Protein AF-A0A0B6YZH1-F1 (afdb_monomer)

Sequence (115 aa):
VIWCATLEIRVGRSDWPQTMEFKPLLPTVMVMSPLECRLDRSVRTTKMFSTKDFSQEVACKLWDRLHIICRQPYRKDVQFGISFIKIRNMNPTSLPELQTNANTDVIQPGKSALG

Secondary structure (DSSP, 8-state):
--B-SEEEEEEE-TTS-TTSPPEEEEEEEESS-HHHHHTT-STT------TTTS-HHHHTS--SEEEEEEE-SS-SSS-BS-S--------GGGS-----------PPP------

Radius of gyration: 25.58 Å; Cα contacts (8 Å, |Δi|>4): 138; chains: 1; bounding box: 38×25×99 Å

Structure (mmCIF, N/CA/C/O backbone):
data_AF-A0A0B6YZH1-F1
#
_entry.id   AF-A0A0B6YZH1-F1
#
loop_
_atom_site.group_PDB
_atom_site.id
_atom_site.type_symbol
_atom_site.label_atom_id
_atom_site.label_alt_id
_atom_site.label_comp_id
_atom_site.label_asym_id
_atom_site.label_entity_id
_atom_site.label_seq_id
_atom_site.pdbx_PDB_ins_code
_atom_site.Cartn_x
_atom_site.Cartn_y
_atom_site.Cartn_z
_atom_site.occupancy
_atom_site.B_iso_or_equiv
_atom_site.auth_seq_id
_atom_site.auth_comp_id
_atom_site.auth_asym_id
_atom_site.auth_atom_id
_atom_site.pdbx_PDB_model_num
ATOM 1 N N . VAL A 1 1 ? 12.872 -9.171 -10.132 1.00 78.88 1 VAL A N 1
ATOM 2 C CA . VAL A 1 1 ? 12.751 -7.873 -9.416 1.00 78.88 1 VAL A CA 1
ATOM 3 C C . VAL A 1 1 ? 11.316 -7.405 -9.577 1.00 78.88 1 VAL A C 1
ATOM 5 O O . VAL A 1 1 ? 10.789 -7.586 -10.665 1.00 78.88 1 VAL A O 1
ATOM 8 N N . ILE A 1 2 ? 10.684 -6.889 -8.521 1.00 88.81 2 ILE A N 1
ATOM 9 C CA . ILE A 1 2 ? 9.261 -6.519 -8.524 1.00 88.81 2 ILE A CA 1
ATOM 10 C C . ILE A 1 2 ? 9.140 -4.994 -8.633 1.00 88.81 2 ILE A C 1
ATOM 12 O O . ILE A 1 2 ? 9.765 -4.275 -7.858 1.00 88.81 2 ILE A O 1
ATOM 16 N N . TRP A 1 3 ? 8.352 -4.509 -9.593 1.00 92.88 3 TRP A N 1
ATOM 17 C CA . TRP A 1 3 ? 8.249 -3.089 -9.932 1.00 92.88 3 TRP A CA 1
ATOM 18 C C . TRP A 1 3 ? 6.945 -2.453 -9.450 1.00 92.88 3 TRP A C 1
ATOM 20 O O . TRP A 1 3 ? 5.873 -3.037 -9.557 1.00 92.88 3 TRP A O 1
ATOM 30 N N . CYS A 1 4 ? 7.008 -1.198 -9.013 1.00 94.44 4 CYS A N 1
ATOM 31 C CA . CYS A 1 4 ? 5.829 -0.409 -8.668 1.00 94.44 4 CYS A CA 1
ATOM 32 C C . CYS A 1 4 ? 6.096 1.055 -9.000 1.00 94.44 4 CYS A C 1
ATOM 34 O O . CYS A 1 4 ? 7.016 1.646 -8.443 1.00 94.44 4 CYS A O 1
ATOM 36 N N . ALA A 1 5 ? 5.315 1.634 -9.910 1.00 95.50 5 ALA A N 1
ATOM 37 C CA . ALA A 1 5 ? 5.448 3.042 -10.263 1.00 95.50 5 ALA A CA 1
ATOM 38 C C . ALA A 1 5 ? 4.668 3.937 -9.306 1.00 95.50 5 ALA A C 1
ATOM 40 O O . ALA A 1 5 ? 5.180 4.963 -8.863 1.00 95.50 5 ALA A O 1
ATOM 41 N N . THR A 1 6 ? 3.439 3.544 -8.972 1.00 95.81 6 THR A N 1
ATOM 42 C CA . THR A 1 6 ? 2.590 4.285 -8.038 1.00 95.81 6 THR A CA 1
ATOM 43 C C . THR A 1 6 ? 1.970 3.357 -7.013 1.00 95.81 6 THR A C 1
ATOM 45 O O . THR A 1 6 ? 1.532 2.257 -7.362 1.00 95.81 6 THR A O 1
ATOM 48 N N . LEU A 1 7 ? 1.865 3.844 -5.782 1.00 96.38 7 LEU A N 1
ATOM 49 C CA . LEU A 1 7 ? 1.284 3.137 -4.652 1.00 96.38 7 LEU A CA 1
ATOM 50 C C . LEU A 1 7 ? 0.133 3.954 -4.070 1.00 96.38 7 LEU A C 1
ATOM 52 O O . LEU A 1 7 ? 0.240 5.164 -3.928 1.00 96.38 7 LEU A O 1
ATOM 56 N N . GLU A 1 8 ? -0.947 3.288 -3.704 1.00 97.31 8 GLU A N 1
ATOM 57 C CA . GLU A 1 8 ? -2.079 3.859 -2.982 1.00 97.31 8 GLU A CA 1
ATOM 58 C C . GLU A 1 8 ? -2.483 2.874 -1.883 1.00 97.31 8 GLU A C 1
ATOM 60 O O . GLU A 1 8 ? -2.431 1.656 -2.084 1.00 97.31 8 GLU A O 1
ATOM 65 N N . ILE A 1 9 ? -2.854 3.388 -0.709 1.00 97.81 9 ILE A N 1
ATOM 66 C CA . ILE A 1 9 ? -3.258 2.555 0.428 1.00 97.81 9 ILE A CA 1
ATOM 67 C C . ILE A 1 9 ? -4.616 3.027 0.920 1.00 97.81 9 ILE A C 1
ATOM 69 O O . ILE A 1 9 ? -4.798 4.191 1.281 1.00 97.81 9 ILE A O 1
ATOM 73 N N . ARG A 1 10 ? -5.562 2.097 0.983 1.00 98.19 10 ARG A N 1
ATOM 74 C CA . ARG A 1 10 ? -6.889 2.316 1.548 1.00 98.19 10 ARG A CA 1
ATOM 75 C C . ARG A 1 10 ? -7.133 1.384 2.729 1.00 98.19 10 ARG A C 1
ATOM 77 O O . ARG A 1 10 ? -6.507 0.332 2.843 1.00 98.19 10 ARG A O 1
ATOM 84 N N . VAL A 1 11 ? -8.058 1.768 3.594 1.00 97.94 11 VAL A N 1
ATOM 85 C CA . VAL A 1 11 ? -8.431 1.031 4.804 1.00 97.94 11 VAL A CA 1
ATOM 86 C C . VAL A 1 11 ? -9.933 0.818 4.877 1.00 97.94 11 VAL A C 1
ATOM 88 O O . VAL A 1 11 ? -10.717 1.603 4.346 1.00 97.94 11 VAL A O 1
ATOM 91 N N . GLY A 1 12 ? -10.332 -0.265 5.523 1.00 97.62 12 GLY A N 1
ATOM 92 C CA . GLY A 1 12 ? -11.730 -0.598 5.739 1.00 97.62 12 GLY A CA 1
ATOM 93 C C . GLY A 1 12 ? -11.911 -1.335 7.051 1.00 97.62 12 GLY A C 1
ATOM 94 O O . GLY A 1 12 ? -10.938 -1.595 7.770 1.00 97.62 12 GLY A O 1
ATOM 95 N N . ARG A 1 13 ? -13.165 -1.669 7.345 1.00 97.25 13 ARG A N 1
ATOM 96 C CA . ARG A 1 13 ? -13.494 -2.551 8.457 1.00 97.25 13 ARG A CA 1
ATOM 97 C C . ARG A 1 13 ? -14.121 -3.851 7.980 1.00 97.25 13 ARG A C 1
ATOM 99 O O . ARG A 1 13 ? -14.801 -3.877 6.956 1.00 97.25 13 ARG A O 1
ATOM 106 N N . SER A 1 14 ? -13.884 -4.934 8.708 1.00 96.75 14 SER A N 1
ATOM 107 C CA . SER A 1 14 ? -14.418 -6.252 8.376 1.00 96.75 14 SER A CA 1
ATOM 108 C C . SER A 1 14 ? -15.909 -6.417 8.626 1.00 96.75 14 SER A C 1
ATOM 110 O O . SER A 1 14 ? -16.516 -7.278 7.992 1.00 96.75 14 SER A O 1
ATOM 112 N N . ASP A 1 15 ? -16.484 -5.566 9.471 1.00 96.88 15 ASP A N 1
ATOM 113 C CA . ASP A 1 15 ? -17.910 -5.493 9.781 1.00 96.88 15 ASP A CA 1
ATOM 114 C C . ASP A 1 15 ? -18.691 -4.553 8.847 1.00 96.88 15 ASP A C 1
ATOM 116 O O . ASP A 1 15 ? -19.896 -4.374 9.014 1.00 96.88 15 ASP A O 1
ATOM 120 N N . TRP A 1 16 ? -18.031 -3.943 7.858 1.00 96.56 16 TRP A N 1
ATOM 121 C CA . TRP A 1 16 ? -18.712 -3.110 6.872 1.00 96.56 16 TRP A CA 1
ATOM 122 C C . TRP A 1 16 ? -19.496 -3.937 5.847 1.00 96.56 16 TRP A C 1
ATOM 124 O O . TRP A 1 16 ? -19.054 -5.022 5.455 1.00 96.56 16 TRP A O 1
ATOM 134 N N . PRO A 1 17 ? -20.626 -3.404 5.339 1.00 96.88 17 PRO A N 1
ATOM 135 C CA . PRO A 1 17 ? -21.293 -3.971 4.175 1.00 96.88 17 PRO A CA 1
ATOM 136 C C . PRO A 1 17 ? -20.330 -4.086 2.989 1.00 96.88 17 PRO A C 1
ATOM 138 O O . PRO A 1 17 ? -19.498 -3.206 2.775 1.00 96.88 17 PRO A O 1
ATOM 141 N N . GLN A 1 18 ? -20.487 -5.122 2.161 1.00 91.38 18 GLN A N 1
ATOM 142 C CA . GLN A 1 18 ? -19.643 -5.318 0.971 1.00 91.38 18 GLN A CA 1
ATOM 143 C C . GLN A 1 18 ? -19.732 -4.165 -0.042 1.00 91.38 18 GLN A C 1
ATOM 145 O O . GLN A 1 18 ? -18.816 -3.973 -0.834 1.00 91.38 18 GLN A O 1
ATOM 150 N N . THR A 1 19 ? -20.822 -3.397 -0.018 1.00 95.38 19 THR A N 1
ATOM 151 C CA . THR A 1 19 ? -21.025 -2.213 -0.864 1.00 95.38 19 THR A CA 1
ATOM 152 C C . THR A 1 19 ? -20.240 -0.993 -0.391 1.00 95.38 19 THR A C 1
ATOM 154 O O . THR A 1 19 ? -20.147 -0.009 -1.122 1.00 95.38 19 THR A O 1
ATOM 157 N N . MET A 1 20 ? -19.700 -1.019 0.829 1.00 96.50 20 MET A N 1
ATOM 158 C CA . MET A 1 20 ? -18.977 0.111 1.386 1.00 96.50 20 MET A CA 1
ATOM 159 C C . MET A 1 20 ? -17.545 0.150 0.857 1.00 96.50 20 MET A C 1
ATOM 161 O O . MET A 1 20 ? -16.778 -0.803 0.995 1.00 96.50 20 MET A O 1
ATOM 165 N N . GLU A 1 21 ? -17.165 1.285 0.278 1.00 96.06 21 GLU A N 1
ATOM 166 C CA . GLU A 1 21 ? -15.820 1.465 -0.251 1.00 96.06 21 GLU A CA 1
ATOM 167 C C . GLU A 1 21 ? -14.768 1.641 0.852 1.00 96.06 21 GLU A C 1
ATOM 169 O O . GLU A 1 21 ? -15.003 2.244 1.904 1.00 96.06 21 GLU A O 1
ATOM 174 N N . PHE A 1 22 ? -13.554 1.159 0.571 1.00 97.81 22 PHE A N 1
ATOM 175 C CA . PHE A 1 22 ? -12.387 1.431 1.404 1.00 97.81 22 PHE A CA 1
ATOM 176 C C . PHE A 1 22 ? -12.048 2.924 1.381 1.00 97.81 22 PHE A C 1
ATOM 178 O O . PHE A 1 22 ? -12.003 3.550 0.321 1.00 97.81 22 PHE A O 1
ATOM 185 N N . LYS A 1 23 ? -11.708 3.475 2.545 1.00 97.44 23 LYS A N 1
ATOM 186 C CA . LYS A 1 23 ? -11.331 4.880 2.702 1.00 97.44 23 LYS A CA 1
ATOM 187 C C . LYS A 1 23 ? -9.852 5.104 2.378 1.00 97.44 23 LYS A C 1
ATOM 189 O O . LYS A 1 23 ? -9.020 4.297 2.795 1.00 97.44 23 LYS A O 1
ATOM 194 N N . PRO A 1 24 ? -9.486 6.186 1.671 1.00 97.44 24 PRO A N 1
ATOM 195 C CA . PRO A 1 24 ? -8.096 6.464 1.321 1.00 97.44 24 PRO A CA 1
ATOM 196 C C . PRO A 1 24 ? -7.284 6.870 2.561 1.00 97.44 24 PRO A C 1
ATOM 198 O O . PRO A 1 24 ? -7.526 7.923 3.148 1.00 97.44 24 PRO A O 1
ATOM 201 N N . LEU A 1 25 ? -6.311 6.040 2.954 1.00 97.50 25 LEU A N 1
ATOM 202 C CA . LEU A 1 25 ? -5.374 6.345 4.042 1.00 97.50 25 LEU A CA 1
ATOM 203 C C . LEU A 1 25 ? -4.150 7.091 3.506 1.00 97.50 25 LEU A C 1
ATOM 205 O O . LEU A 1 25 ? -3.801 8.146 4.025 1.00 97.50 25 LEU A O 1
ATOM 209 N N . LEU A 1 26 ? -3.521 6.543 2.465 1.00 97.44 26 LEU A N 1
ATOM 210 C CA . LEU A 1 26 ? -2.431 7.168 1.723 1.00 97.44 26 LEU A CA 1
ATOM 211 C C . LEU A 1 26 ? -2.942 7.451 0.303 1.00 97.44 26 LEU A C 1
ATOM 213 O O . LEU A 1 26 ? -3.311 6.492 -0.390 1.00 97.44 26 LEU A O 1
ATOM 217 N N . PRO A 1 27 ? -2.973 8.721 -0.148 1.00 93.75 27 PRO A N 1
ATOM 218 C CA . PRO A 1 27 ? -3.307 9.033 -1.534 1.00 93.75 27 PRO A CA 1
ATOM 219 C C . PRO A 1 27 ? -2.305 8.377 -2.495 1.00 93.75 27 PRO A C 1
ATOM 221 O O . PRO A 1 27 ? -1.285 7.828 -2.083 1.00 93.75 27 PRO A O 1
ATOM 224 N N . THR A 1 28 ? -2.580 8.426 -3.799 1.00 96.44 28 THR A N 1
ATOM 225 C CA . THR A 1 28 ? -1.636 7.875 -4.780 1.00 96.44 28 THR A CA 1
ATOM 226 C C . T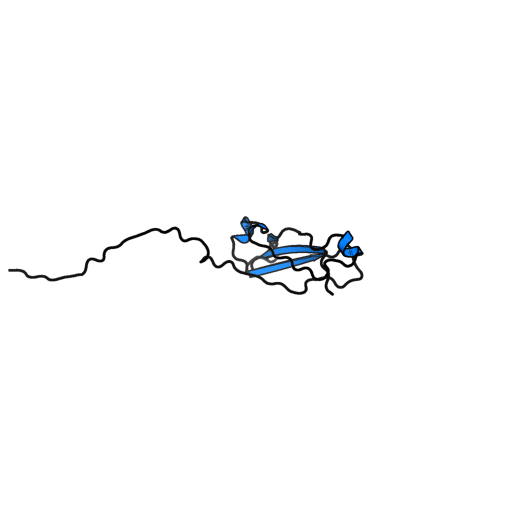HR A 1 28 ? -0.304 8.620 -4.705 1.00 96.44 28 THR A C 1
ATOM 228 O O . THR A 1 28 ? -0.241 9.823 -4.947 1.00 96.44 28 THR A O 1
ATOM 231 N N . VAL A 1 29 ? 0.769 7.890 -4.412 1.00 95.81 29 VAL A N 1
ATOM 232 C CA . VAL A 1 29 ? 2.138 8.402 -4.359 1.00 95.81 29 VAL A CA 1
ATOM 233 C C . VAL A 1 29 ? 2.992 7.776 -5.452 1.00 95.81 29 VAL A C 1
ATOM 235 O O . VAL A 1 29 ? 2.836 6.604 -5.806 1.00 95.81 29 VAL A O 1
ATOM 238 N N . MET A 1 30 ? 3.933 8.557 -5.978 1.00 94.81 30 MET A N 1
ATOM 239 C CA . MET A 1 30 ? 4.905 8.085 -6.959 1.00 94.81 30 MET A CA 1
ATOM 240 C C . MET A 1 30 ? 6.082 7.401 -6.255 1.00 94.81 30 MET A C 1
ATOM 242 O O . MET A 1 30 ? 6.748 7.976 -5.392 1.00 94.81 30 MET A O 1
ATOM 246 N N . VAL A 1 31 ? 6.339 6.156 -6.640 1.00 94.06 31 VAL A N 1
ATOM 247 C CA . VAL A 1 31 ? 7.479 5.350 -6.189 1.00 94.06 31 VAL A CA 1
ATOM 248 C C . VAL A 1 31 ? 8.593 5.380 -7.232 1.00 94.06 31 VAL A C 1
ATOM 250 O O . VAL A 1 31 ? 9.755 5.512 -6.855 1.00 94.06 31 VAL A O 1
ATOM 253 N N . MET A 1 32 ? 8.228 5.317 -8.518 1.00 94.19 32 MET A N 1
ATOM 254 C CA . MET A 1 32 ? 9.133 5.464 -9.658 1.00 94.19 32 MET A CA 1
ATOM 255 C C . MET A 1 32 ? 8.531 6.433 -10.676 1.00 94.19 32 MET A C 1
ATOM 257 O O . MET A 1 32 ? 7.367 6.307 -11.065 1.00 94.19 32 MET A O 1
ATOM 261 N N . SER A 1 33 ? 9.340 7.372 -11.148 1.00 94.00 33 SER A N 1
ATOM 262 C CA . SER A 1 33 ? 9.004 8.227 -12.284 1.00 94.00 33 SER A CA 1
ATOM 263 C C . SER A 1 33 ? 9.068 7.453 -13.611 1.00 94.00 33 SER A C 1
ATOM 265 O O . SER A 1 33 ? 9.746 6.423 -13.706 1.00 94.00 33 SER A O 1
ATOM 267 N N . PRO A 1 34 ? 8.430 7.952 -14.687 1.00 94.00 34 PRO A N 1
ATOM 268 C CA . PRO A 1 34 ? 8.564 7.351 -16.014 1.00 94.00 34 PRO A CA 1
ATOM 269 C C . PRO A 1 34 ? 10.021 7.255 -16.487 1.00 94.00 34 PRO A C 1
ATOM 271 O O . PRO A 1 34 ? 10.394 6.287 -17.145 1.00 94.00 34 PRO A O 1
ATOM 274 N N . LEU A 1 35 ? 10.853 8.253 -16.159 1.00 94.75 35 LEU A N 1
ATOM 275 C CA . LEU A 1 35 ? 12.271 8.258 -16.521 1.00 94.7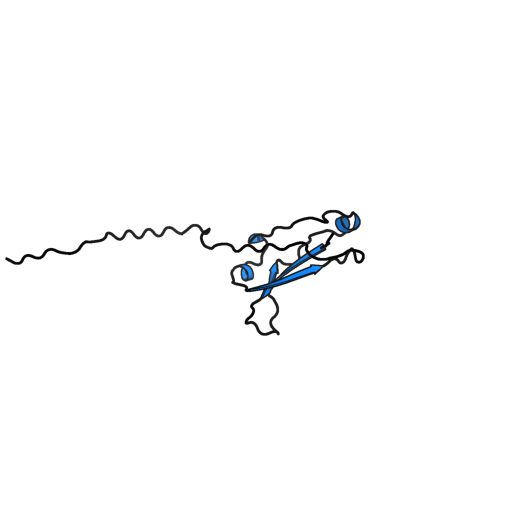5 35 LEU A CA 1
ATOM 276 C C . LEU A 1 35 ? 13.040 7.170 -15.771 1.00 94.75 35 LEU A C 1
ATOM 278 O O . LEU A 1 35 ? 13.777 6.415 -16.398 1.00 94.75 35 LEU A O 1
ATOM 282 N N . GLU A 1 36 ? 12.831 7.047 -14.459 1.00 94.06 36 GLU A N 1
ATOM 283 C CA . GLU A 1 36 ? 13.427 5.963 -13.672 1.00 94.06 36 GLU A CA 1
ATOM 284 C C . GLU A 1 36 ? 12.995 4.594 -14.195 1.00 94.06 36 GLU A C 1
ATOM 286 O O . GLU A 1 36 ? 13.825 3.692 -14.279 1.00 94.06 36 GLU A O 1
ATOM 291 N N . CYS A 1 37 ? 11.740 4.462 -14.640 1.00 92.88 37 CYS A N 1
ATOM 292 C CA . CYS A 1 37 ? 11.250 3.206 -15.191 1.00 92.88 37 CYS A CA 1
ATOM 293 C C . CYS A 1 37 ? 11.929 2.812 -16.515 1.00 92.88 37 CYS A C 1
ATOM 295 O O . CYS A 1 37 ? 12.148 1.628 -16.780 1.00 92.88 37 CYS A O 1
ATOM 297 N N . ARG A 1 38 ? 12.258 3.798 -17.362 1.00 91.81 38 ARG A N 1
ATOM 298 C CA . ARG A 1 38 ? 12.994 3.571 -18.618 1.00 91.81 38 ARG A CA 1
ATOM 299 C C . ARG A 1 38 ? 14.467 3.259 -18.378 1.00 91.81 38 ARG A C 1
ATOM 301 O O . ARG A 1 38 ? 15.041 2.474 -19.119 1.00 91.81 38 ARG A O 1
ATOM 308 N N . LEU A 1 39 ? 15.062 3.882 -17.363 1.00 93.44 39 LEU A N 1
ATOM 309 C CA . LEU A 1 39 ? 16.485 3.751 -17.039 1.00 93.44 39 LEU A CA 1
ATOM 310 C C . LEU A 1 39 ? 16.794 2.616 -16.052 1.00 93.44 39 LEU A C 1
ATOM 312 O O . LEU A 1 39 ? 17.936 2.514 -15.611 1.00 93.44 39 LEU A O 1
ATOM 316 N N . ASP A 1 40 ? 15.796 1.811 -15.681 1.00 89.62 40 ASP A N 1
ATOM 317 C CA . ASP A 1 40 ? 15.927 0.711 -14.717 1.00 89.62 40 ASP A CA 1
ATOM 318 C C . ASP A 1 40 ? 16.517 1.157 -13.363 1.00 89.62 40 ASP A C 1
ATOM 320 O O . ASP A 1 40 ? 17.410 0.545 -12.776 1.00 89.62 40 ASP A O 1
ATOM 324 N N . ARG A 1 41 ? 16.030 2.302 -12.871 1.00 88.06 41 ARG A N 1
ATOM 325 C CA . ARG A 1 41 ? 16.439 2.899 -11.593 1.00 88.06 41 ARG A CA 1
ATOM 326 C C . ARG A 1 41 ? 15.354 2.732 -10.540 1.00 88.06 41 ARG A C 1
ATOM 328 O O . ARG A 1 41 ? 14.185 2.524 -10.849 1.00 88.06 41 ARG A O 1
ATOM 335 N N . SER A 1 42 ? 15.748 2.842 -9.271 1.00 82.25 42 SER A N 1
ATOM 336 C CA . SER A 1 42 ? 14.828 2.814 -8.121 1.00 82.25 42 SER A CA 1
ATOM 337 C C . SER A 1 42 ? 14.034 1.505 -7.959 1.00 82.25 42 SER A C 1
ATOM 339 O O . SER A 1 42 ? 13.092 1.433 -7.175 1.00 82.25 42 SER A O 1
ATOM 341 N N . VAL A 1 43 ? 14.469 0.428 -8.620 1.00 81.56 43 VAL A N 1
ATOM 342 C CA . VAL A 1 43 ? 13.793 -0.882 -8.688 1.00 81.56 43 VAL A CA 1
ATOM 343 C C . VAL A 1 43 ? 13.707 -1.634 -7.353 1.00 81.56 43 VAL A C 1
ATOM 345 O O . VAL A 1 43 ? 12.971 -2.610 -7.230 1.00 81.56 43 VAL A O 1
ATOM 348 N N . ARG A 1 44 ? 14.481 -1.211 -6.347 1.00 86.31 44 ARG A N 1
ATOM 349 C CA . ARG A 1 44 ? 14.512 -1.794 -4.991 1.00 86.31 44 ARG A CA 1
ATOM 350 C C . ARG A 1 44 ? 14.265 -0.750 -3.898 1.00 86.31 44 ARG A C 1
ATOM 352 O O . ARG A 1 44 ? 14.638 -0.955 -2.745 1.00 86.31 44 ARG A O 1
ATOM 359 N N . THR A 1 45 ? 13.678 0.388 -4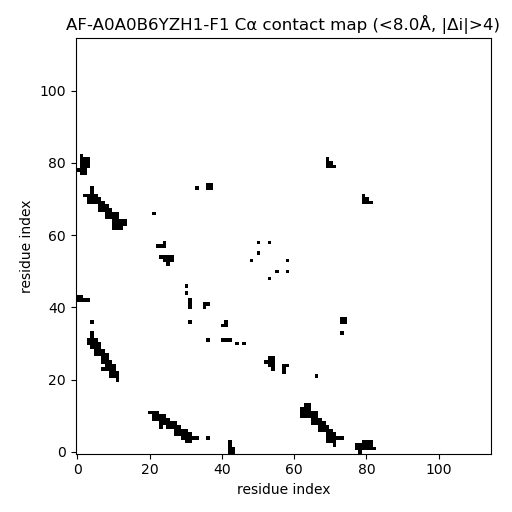.255 1.00 87.75 45 THR A N 1
ATOM 360 C CA . THR A 1 45 ? 13.457 1.481 -3.307 1.00 87.75 45 THR A CA 1
ATOM 361 C C . THR A 1 45 ? 12.397 1.102 -2.277 1.00 87.75 45 THR A C 1
ATOM 363 O O . THR A 1 45 ? 11.318 0.622 -2.614 1.00 87.75 45 THR A O 1
ATOM 366 N N . THR A 1 46 ? 12.696 1.370 -1.006 1.00 91.31 46 THR A N 1
ATOM 367 C CA . THR A 1 46 ? 11.724 1.296 0.089 1.00 91.31 46 THR A CA 1
ATOM 368 C C . THR A 1 46 ? 11.178 2.694 0.365 1.00 91.31 46 THR A C 1
ATOM 370 O O . THR A 1 46 ? 11.947 3.647 0.487 1.00 91.31 46 THR A O 1
ATOM 373 N N . LYS A 1 47 ? 9.853 2.826 0.474 1.00 92.38 47 LYS A N 1
ATOM 374 C CA . LYS A 1 47 ? 9.190 4.061 0.912 1.00 92.38 47 LYS A CA 1
ATOM 375 C C . LYS A 1 47 ? 8.655 3.867 2.326 1.00 92.38 47 LYS A C 1
ATOM 377 O O . LYS A 1 47 ? 8.026 2.852 2.618 1.00 92.38 47 LYS A O 1
ATOM 382 N N . MET A 1 48 ? 8.922 4.837 3.193 1.00 94.69 48 MET A N 1
ATOM 383 C CA . MET A 1 48 ? 8.359 4.904 4.538 1.00 94.69 48 MET A CA 1
ATOM 384 C C . MET A 1 48 ? 7.409 6.090 4.601 1.00 94.69 48 MET A C 1
ATOM 386 O O . MET A 1 48 ? 7.760 7.174 4.141 1.00 94.69 48 MET A O 1
ATOM 390 N N . PHE A 1 49 ? 6.237 5.863 5.179 1.00 94.88 49 PHE A N 1
ATOM 391 C CA . PHE A 1 49 ? 5.217 6.881 5.392 1.00 94.88 49 PHE A CA 1
ATOM 392 C C . PHE A 1 49 ? 4.998 7.038 6.893 1.00 94.88 49 PHE A C 1
ATOM 394 O O . PHE A 1 49 ? 5.014 6.044 7.628 1.00 94.88 49 PHE A O 1
ATOM 401 N N . SER A 1 50 ? 4.827 8.272 7.349 1.00 92.06 50 SER A N 1
ATOM 402 C CA . SER A 1 50 ? 4.457 8.590 8.725 1.00 92.06 50 SER A CA 1
ATOM 403 C C . SER A 1 50 ? 3.084 9.256 8.779 1.00 92.06 50 SER A C 1
ATOM 405 O O . SER A 1 50 ? 2.430 9.466 7.761 1.00 92.06 50 SER A O 1
ATOM 407 N N . THR A 1 51 ? 2.628 9.592 9.984 1.00 89.88 51 THR A N 1
ATOM 408 C CA . THR A 1 51 ? 1.316 10.213 10.221 1.00 89.88 51 THR A CA 1
ATOM 409 C C . THR A 1 51 ? 1.075 11.472 9.387 1.00 89.88 51 THR A C 1
ATOM 411 O O . THR A 1 51 ? -0.068 11.757 9.052 1.00 89.88 51 THR A O 1
ATOM 414 N N . LYS A 1 52 ? 2.131 12.199 9.003 1.00 92.31 52 LYS A N 1
ATOM 415 C CA . LYS A 1 52 ? 2.038 13.393 8.148 1.00 92.31 52 LYS A CA 1
ATOM 416 C C . LYS A 1 52 ? 1.661 13.088 6.692 1.00 92.31 52 LYS A C 1
ATOM 418 O O . LYS A 1 52 ? 1.156 13.967 6.008 1.00 92.31 52 LYS A O 1
ATOM 423 N N . ASP A 1 53 ? 1.938 11.872 6.224 1.00 94.88 53 ASP A N 1
ATOM 424 C CA . ASP A 1 53 ? 1.676 11.448 4.846 1.00 94.88 53 ASP A CA 1
ATOM 425 C C . ASP A 1 53 ? 0.258 10.867 4.699 1.00 94.88 53 ASP A C 1
ATOM 427 O O . ASP A 1 53 ? -0.238 10.692 3.586 1.00 94.88 53 ASP A O 1
ATOM 431 N N . PHE A 1 54 ? -0.395 10.549 5.821 1.00 95.50 54 PHE A N 1
ATOM 432 C CA . 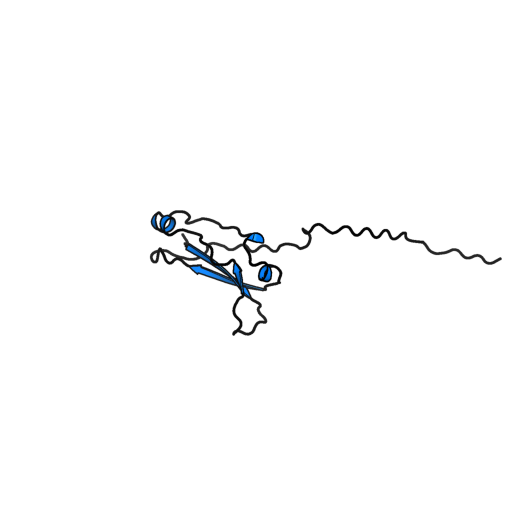PHE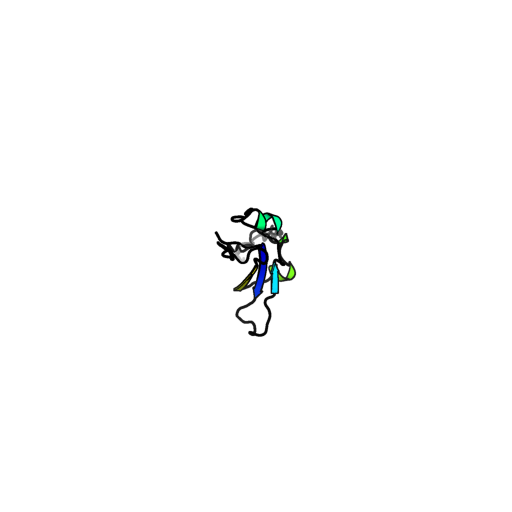 A 1 54 ? -1.720 9.942 5.852 1.00 95.50 54 PHE A CA 1
ATOM 433 C C . PHE A 1 54 ? -2.837 10.975 5.997 1.00 95.50 54 PHE A C 1
ATOM 435 O O . PHE A 1 54 ? -2.671 12.037 6.599 1.00 95.50 54 PHE A O 1
ATOM 442 N N . SER A 1 55 ? -4.021 10.616 5.500 1.00 95.44 55 SER A N 1
ATOM 443 C CA . SER A 1 55 ? -5.252 11.354 5.778 1.00 95.44 55 SER A CA 1
ATOM 444 C C . SER A 1 55 ? -5.537 11.344 7.281 1.00 95.44 55 SER A C 1
ATOM 446 O O . SER A 1 55 ? -5.826 10.290 7.846 1.00 95.44 55 SER A O 1
ATOM 448 N N . GLN A 1 56 ? -5.473 12.511 7.929 1.00 92.38 56 GLN A N 1
ATOM 449 C CA . GLN A 1 56 ? -5.645 12.650 9.383 1.00 92.38 56 GLN A CA 1
ATOM 450 C C . GLN A 1 56 ? -7.004 12.125 9.869 1.00 92.38 56 GLN A C 1
ATOM 452 O O . GLN A 1 56 ? -7.074 11.425 10.875 1.00 92.38 56 GLN A O 1
ATOM 457 N N . GLU A 1 57 ? -8.074 12.392 9.114 1.00 93.31 57 GLU A N 1
ATOM 458 C CA . GLU A 1 57 ? -9.439 11.945 9.435 1.00 93.31 57 GLU A CA 1
ATOM 459 C C . GLU A 1 57 ? -9.592 10.412 9.405 1.00 93.31 57 GLU A C 1
ATOM 461 O O . GLU A 1 57 ? -10.464 9.830 10.061 1.00 93.31 57 GLU A O 1
ATOM 466 N N . VAL A 1 58 ? -8.754 9.747 8.609 1.00 95.19 58 VAL A N 1
ATOM 467 C CA . VAL A 1 58 ? -8.752 8.293 8.453 1.00 95.19 58 VAL A CA 1
ATOM 468 C C . VAL A 1 58 ? -7.767 7.667 9.439 1.00 95.19 58 VAL A C 1
ATOM 470 O O . VAL A 1 58 ? -8.108 6.700 10.111 1.00 95.19 58 VAL A O 1
ATOM 473 N N . ALA A 1 59 ? -6.571 8.236 9.586 1.00 92.50 59 ALA A N 1
ATOM 474 C CA . ALA A 1 59 ? -5.502 7.714 10.433 1.00 92.50 59 ALA A CA 1
ATOM 475 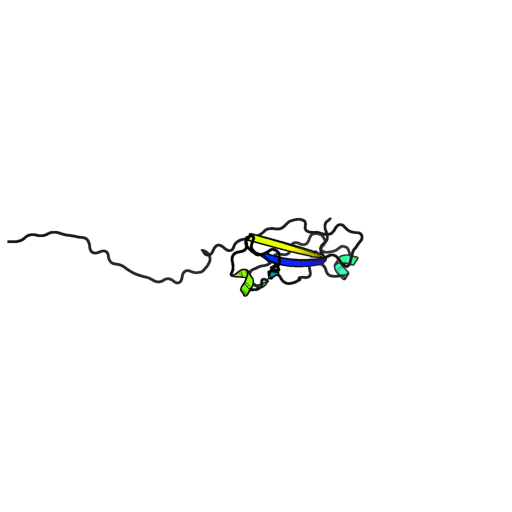C C . ALA A 1 59 ? -5.838 7.723 11.936 1.00 92.50 59 ALA A C 1
ATOM 477 O O . ALA A 1 59 ? -5.269 6.928 12.677 1.00 92.50 59 ALA A O 1
ATOM 478 N N . CYS A 1 60 ? -6.770 8.570 12.390 1.00 90.94 60 CYS A N 1
ATOM 479 C CA . CYS A 1 60 ? -7.189 8.643 13.795 1.00 90.94 60 CYS A CA 1
ATOM 480 C C . CYS A 1 60 ? -8.165 7.534 14.240 1.00 90.94 60 CYS A C 1
ATOM 482 O O . CYS A 1 60 ? -8.631 7.545 15.379 1.00 90.94 60 CYS A O 1
ATOM 484 N N . LYS A 1 61 ? -8.502 6.586 13.358 1.00 93.06 61 LYS A N 1
ATOM 485 C CA . LYS A 1 61 ? -9.462 5.497 13.610 1.00 93.06 61 LYS A CA 1
ATOM 486 C C . LYS A 1 61 ? -8.767 4.135 13.580 1.00 93.06 61 LYS A C 1
ATOM 488 O O . LYS A 1 61 ? -7.674 3.991 13.039 1.00 93.06 61 LYS A O 1
ATOM 493 N N . LEU A 1 62 ? -9.428 3.125 14.146 1.00 93.31 62 LEU A N 1
ATOM 494 C CA . LEU A 1 62 ? -8.972 1.736 14.093 1.00 93.31 62 LEU A CA 1
ATOM 495 C C . LEU A 1 62 ? -9.482 1.044 12.825 1.00 93.31 62 LEU A C 1
ATOM 497 O O . LEU A 1 62 ? -10.649 1.183 12.452 1.00 93.31 62 LEU A O 1
ATOM 501 N N . TRP A 1 63 ? -8.595 0.277 12.197 1.00 95.38 63 TRP A N 1
ATOM 502 C CA . TRP A 1 63 ? -8.830 -0.427 10.939 1.00 95.38 63 TRP A CA 1
ATOM 503 C C . TRP A 1 63 ? -8.315 -1.858 11.046 1.00 95.38 63 TRP A C 1
ATOM 505 O O . TRP A 1 63 ? -7.252 -2.087 11.621 1.00 95.38 63 TRP A O 1
ATOM 515 N N . ASP A 1 64 ? -9.037 -2.808 10.459 1.00 95.56 64 ASP A N 1
ATOM 516 C CA . ASP A 1 64 ? -8.663 -4.229 10.433 1.00 95.56 64 ASP A CA 1
ATOM 517 C C . ASP A 1 64 ? -8.490 -4.776 9.003 1.00 95.56 64 ASP A C 1
ATOM 519 O O . ASP A 1 64 ? -8.031 -5.903 8.817 1.00 95.56 64 ASP A O 1
ATOM 523 N N . ARG A 1 65 ? -8.801 -3.972 7.976 1.00 96.88 65 ARG A N 1
ATOM 524 C CA . ARG A 1 65 ? -8.576 -4.307 6.568 1.00 96.88 65 ARG A CA 1
ATOM 525 C C . ARG A 1 65 ? -7.724 -3.261 5.876 1.00 96.88 65 ARG A C 1
ATOM 527 O O . ARG A 1 65 ? -7.974 -2.060 5.982 1.00 96.88 65 ARG A O 1
ATOM 534 N N . LEU A 1 66 ? -6.771 -3.746 5.084 1.00 96.81 66 LEU A N 1
ATOM 535 C CA . LEU A 1 66 ? -5.907 -2.940 4.233 1.00 96.81 66 LEU A CA 1
ATOM 536 C C . LEU A 1 66 ? -6.128 -3.320 2.769 1.00 96.81 66 LEU A C 1
ATOM 538 O O . LEU A 1 66 ? -6.119 -4.499 2.423 1.00 96.81 66 LEU A O 1
ATOM 542 N N . HIS A 1 67 ? -6.279 -2.322 1.908 1.00 97.00 67 HIS A N 1
ATOM 543 C CA . HIS A 1 67 ? -6.329 -2.489 0.462 1.00 97.00 67 HIS A CA 1
ATOM 544 C C . HIS A 1 67 ? -5.165 -1.717 -0.156 1.00 97.00 67 HIS A C 1
ATOM 546 O O . HIS A 1 67 ? -5.113 -0.488 -0.112 1.00 97.00 67 HIS A O 1
ATOM 552 N N . ILE A 1 68 ? -4.204 -2.462 -0.698 1.00 96.88 68 ILE A N 1
ATOM 553 C CA . ILE A 1 68 ? -2.989 -1.914 -1.292 1.00 96.88 68 ILE A CA 1
ATOM 554 C C . ILE A 1 68 ? -3.138 -1.949 -2.806 1.00 96.88 68 ILE A C 1
ATOM 556 O O . ILE A 1 68 ? -3.308 -3.018 -3.388 1.00 96.88 68 ILE A O 1
ATOM 560 N N . ILE A 1 69 ? -3.031 -0.789 -3.443 1.00 97.06 69 ILE A N 1
ATOM 561 C CA . ILE A 1 69 ? -3.166 -0.666 -4.888 1.00 97.06 69 ILE A CA 1
ATOM 562 C C . ILE A 1 69 ? -1.813 -0.244 -5.453 1.00 97.06 69 ILE A C 1
ATOM 564 O O . ILE A 1 69 ? -1.348 0.878 -5.250 1.00 97.06 69 ILE A O 1
ATOM 568 N N . CYS A 1 70 ? -1.167 -1.166 -6.159 1.00 95.06 70 CYS A N 1
ATOM 569 C CA . CYS A 1 70 ? 0.081 -0.924 -6.874 1.00 95.06 70 CYS A CA 1
ATOM 570 C C . CYS A 1 70 ? -0.192 -0.857 -8.378 1.00 95.06 70 CYS A C 1
ATOM 572 O O . CYS A 1 70 ? -1.007 -1.611 -8.908 1.00 95.06 70 CYS A O 1
ATOM 574 N N . ARG A 1 71 ? 0.475 0.065 -9.077 1.00 95.44 71 ARG A N 1
ATOM 575 C CA . ARG A 1 71 ? 0.342 0.212 -10.534 1.00 95.44 71 ARG A CA 1
ATOM 576 C C . ARG A 1 71 ? 1.718 0.380 -11.170 1.00 95.44 71 ARG A C 1
ATOM 578 O O . ARG A 1 71 ? 2.597 1.026 -10.598 1.00 95.44 71 ARG A O 1
ATOM 585 N N . GLN A 1 72 ? 1.890 -0.175 -12.367 1.00 94.38 72 GLN A N 1
ATOM 586 C CA . GLN A 1 72 ? 3.080 -0.001 -13.203 1.00 94.38 72 GLN A CA 1
ATOM 587 C C . GLN A 1 72 ? 2.647 0.244 -14.660 1.00 94.38 72 GLN A C 1
ATOM 589 O O . GLN A 1 72 ? 2.624 -0.682 -15.467 1.00 94.38 72 GLN A O 1
ATOM 594 N N . PRO A 1 73 ? 2.237 1.478 -15.009 1.00 94.75 73 PRO A N 1
ATOM 595 C CA . PRO A 1 73 ? 1.733 1.777 -16.347 1.00 94.75 73 PRO A CA 1
ATOM 596 C C . PRO A 1 73 ? 2.849 1.933 -17.393 1.00 94.75 73 PRO A C 1
ATOM 598 O O . PRO A 1 73 ? 2.561 1.913 -18.587 1.00 94.75 73 PRO A O 1
ATOM 601 N N . TYR A 1 74 ? 4.109 2.096 -16.972 1.00 94.12 74 TYR A N 1
ATOM 602 C CA . TYR A 1 74 ? 5.216 2.471 -17.860 1.00 94.12 74 TYR A CA 1
ATOM 603 C C . TYR A 1 74 ? 6.000 1.275 -18.409 1.00 94.12 74 TYR A C 1
ATOM 605 O O . TYR A 1 74 ? 6.673 1.404 -19.430 1.00 94.12 74 TYR A O 1
ATOM 613 N N . ARG A 1 75 ? 5.931 0.122 -17.736 1.00 91.44 75 ARG A N 1
ATOM 614 C CA . ARG A 1 75 ? 6.636 -1.112 -18.104 1.00 91.44 75 ARG A CA 1
ATOM 615 C C . ARG A 1 75 ? 5.683 -2.296 -17.993 1.00 91.44 75 ARG A C 1
ATOM 617 O O . ARG A 1 75 ? 5.397 -2.765 -16.898 1.00 91.44 75 ARG A O 1
ATOM 624 N N . LYS A 1 76 ? 5.161 -2.752 -19.132 1.00 90.69 76 LYS A N 1
ATOM 625 C CA . LYS A 1 76 ? 4.248 -3.911 -19.208 1.00 90.69 76 LYS A CA 1
ATOM 626 C C . LYS A 1 76 ? 4.992 -5.249 -19.287 1.00 90.69 76 LYS A C 1
ATOM 628 O O . LYS A 1 76 ? 4.384 -6.298 -19.134 1.00 90.69 76 LYS A O 1
ATOM 633 N N . ASP A 1 77 ? 6.294 -5.192 -19.537 1.00 92.94 77 ASP A N 1
ATOM 634 C CA . ASP A 1 77 ? 7.221 -6.305 -19.753 1.00 92.94 77 ASP A CA 1
ATOM 635 C C . ASP A 1 77 ? 7.900 -6.801 -18.464 1.00 92.94 77 ASP A C 1
ATOM 637 O O . ASP A 1 77 ? 8.753 -7.683 -18.510 1.00 92.94 77 ASP A O 1
ATOM 641 N N . VAL A 1 78 ? 7.546 -6.235 -17.308 1.00 90.81 78 VAL A N 1
ATOM 642 C CA . VAL A 1 78 ? 8.175 -6.544 -16.018 1.00 90.81 78 VAL A CA 1
ATOM 643 C C . VAL A 1 78 ? 7.159 -7.092 -15.024 1.00 90.81 78 VAL A C 1
ATOM 645 O O . VAL A 1 78 ? 5.975 -6.754 -15.057 1.00 90.81 78 VAL A O 1
ATOM 648 N N . GLN A 1 79 ? 7.634 -7.896 -14.074 1.00 92.38 79 GLN A N 1
ATOM 649 C CA . GLN A 1 79 ? 6.824 -8.284 -12.925 1.00 92.38 79 GLN A CA 1
ATOM 650 C C . GLN A 1 79 ? 6.566 -7.055 -12.046 1.00 92.38 79 GLN A C 1
ATOM 652 O O . GLN A 1 79 ? 7.509 -6.430 -11.554 1.00 92.38 79 GLN A O 1
ATOM 657 N N . PHE A 1 80 ? 5.295 -6.724 -11.820 1.00 91.44 80 PHE A N 1
ATOM 658 C CA . PHE A 1 80 ? 4.897 -5.614 -10.958 1.00 91.44 80 PHE A CA 1
ATOM 659 C C . PHE A 1 80 ? 4.314 -6.108 -9.627 1.00 91.44 80 PHE A C 1
ATOM 661 O O . PHE A 1 80 ? 3.816 -7.228 -9.536 1.00 91.44 80 PHE A O 1
ATOM 668 N N . GLY A 1 81 ? 4.401 -5.283 -8.584 1.00 92.75 81 GLY A N 1
ATOM 669 C CA . GLY A 1 81 ? 3.913 -5.610 -7.245 1.00 92.75 81 GLY A CA 1
ATOM 670 C C . GLY A 1 81 ? 4.718 -4.932 -6.140 1.00 92.75 81 GLY A C 1
ATOM 671 O O . GLY A 1 81 ? 5.343 -3.895 -6.349 1.00 92.75 81 GLY A O 1
ATOM 672 N N . ILE A 1 82 ? 4.728 -5.539 -4.954 1.00 92.88 82 ILE A N 1
ATOM 673 C CA . ILE A 1 82 ? 5.482 -5.067 -3.788 1.00 92.88 82 ILE A CA 1
ATOM 674 C C . ILE A 1 82 ? 6.218 -6.258 -3.177 1.00 92.88 82 ILE A C 1
ATOM 676 O O . ILE A 1 82 ? 5.647 -7.337 -3.056 1.00 92.88 82 ILE A O 1
ATOM 680 N N . SER A 1 83 ? 7.475 -6.062 -2.777 1.00 93.06 83 SER A N 1
ATOM 681 C CA . SER A 1 83 ? 8.278 -7.128 -2.163 1.00 93.06 83 SER A CA 1
ATOM 682 C C . SER A 1 83 ? 7.873 -7.428 -0.718 1.00 93.06 83 SER A C 1
ATOM 684 O O . SER A 1 83 ? 7.847 -8.584 -0.317 1.00 93.06 83 SER A O 1
ATOM 686 N N . PHE A 1 84 ? 7.583 -6.397 0.079 1.00 93.81 84 PHE A N 1
ATOM 687 C CA . PHE A 1 84 ? 7.117 -6.541 1.458 1.00 93.81 84 PHE A CA 1
ATOM 688 C C . PHE A 1 84 ? 6.311 -5.316 1.899 1.00 93.81 84 PHE A C 1
ATOM 690 O O . PHE A 1 84 ? 6.491 -4.214 1.380 1.00 93.81 84 PHE A O 1
ATOM 697 N N . ILE A 1 85 ? 5.470 -5.498 2.915 1.00 94.88 85 ILE A N 1
ATOM 698 C CA . ILE A 1 85 ? 4.820 -4.410 3.644 1.00 94.88 85 ILE A CA 1
ATOM 699 C C . ILE A 1 85 ? 5.073 -4.583 5.140 1.00 94.88 85 ILE A C 1
ATOM 701 O O . ILE A 1 85 ? 4.990 -5.687 5.672 1.00 94.88 85 ILE A O 1
ATOM 705 N N . LYS A 1 86 ? 5.385 -3.480 5.826 1.00 95.31 86 LYS A N 1
ATOM 706 C CA . LYS A 1 86 ? 5.502 -3.442 7.285 1.00 95.31 86 LYS A CA 1
ATOM 707 C C . LYS A 1 86 ? 4.565 -2.381 7.837 1.00 95.31 86 LYS A C 1
ATOM 709 O O . LYS A 1 86 ? 4.771 -1.194 7.605 1.00 95.31 86 LYS A O 1
ATOM 714 N N . ILE A 1 87 ? 3.569 -2.824 8.593 1.00 93.81 87 ILE A N 1
ATOM 715 C CA . ILE A 1 87 ? 2.606 -1.956 9.270 1.00 93.81 87 ILE A CA 1
ATOM 716 C C . ILE A 1 87 ? 3.118 -1.707 10.690 1.00 93.81 87 ILE A C 1
ATOM 718 O O . ILE A 1 87 ? 3.603 -2.628 11.350 1.00 93.81 87 ILE A O 1
ATOM 722 N N . ARG A 1 88 ? 3.057 -0.456 11.151 1.00 91.19 88 ARG A N 1
ATOM 723 C CA . ARG A 1 88 ? 3.392 -0.080 12.528 1.00 91.19 88 ARG A CA 1
ATOM 724 C C . ARG A 1 88 ? 2.181 0.587 13.152 1.00 91.19 88 ARG A C 1
ATOM 726 O O . ARG A 1 88 ? 1.620 1.495 12.547 1.00 91.19 88 ARG A O 1
ATOM 733 N N . ASN A 1 89 ? 1.812 0.146 14.348 1.00 83.56 89 ASN A N 1
ATOM 734 C CA . ASN A 1 89 ? 0.857 0.872 15.167 1.00 83.56 89 ASN A CA 1
ATOM 735 C C . ASN A 1 89 ? 1.605 1.950 15.961 1.00 83.56 89 ASN A C 1
ATOM 737 O O . ASN A 1 89 ? 2.737 1.724 16.396 1.00 83.56 89 ASN A O 1
ATOM 741 N N . MET A 1 90 ? 0.992 3.116 16.132 1.00 71.56 90 MET A N 1
ATOM 742 C CA . MET A 1 90 ? 1.504 4.129 17.043 1.00 71.56 90 MET A CA 1
ATOM 743 C C . MET A 1 90 ? 0.931 3.805 18.420 1.00 71.56 90 MET A C 1
ATOM 745 O O . MET A 1 90 ? -0.272 3.923 18.630 1.00 71.56 90 MET A O 1
ATOM 749 N N . ASN A 1 91 ? 1.768 3.331 19.343 1.00 59.22 91 ASN A N 1
ATOM 750 C CA . ASN A 1 91 ? 1.315 3.102 20.711 1.00 59.22 91 ASN A CA 1
ATOM 751 C C . ASN A 1 91 ? 0.896 4.457 21.315 1.00 59.22 91 ASN A C 1
ATOM 753 O O . ASN A 1 91 ? 1.707 5.385 21.294 1.00 59.22 91 ASN A O 1
ATOM 757 N N . PRO A 1 92 ? -0.321 4.594 21.876 1.00 55.50 92 PRO A N 1
ATOM 758 C CA . PRO A 1 92 ? -0.771 5.854 22.469 1.00 55.50 92 PRO A CA 1
ATOM 759 C C . PRO A 1 92 ? 0.121 6.339 23.626 1.00 55.50 92 PRO A C 1
ATOM 761 O O . PRO A 1 92 ? 0.130 7.524 23.936 1.00 55.50 92 PRO A O 1
ATOM 764 N N . THR A 1 93 ? 0.927 5.454 24.218 1.00 49.88 93 THR A N 1
ATOM 765 C CA . THR A 1 93 ? 1.865 5.750 25.315 1.0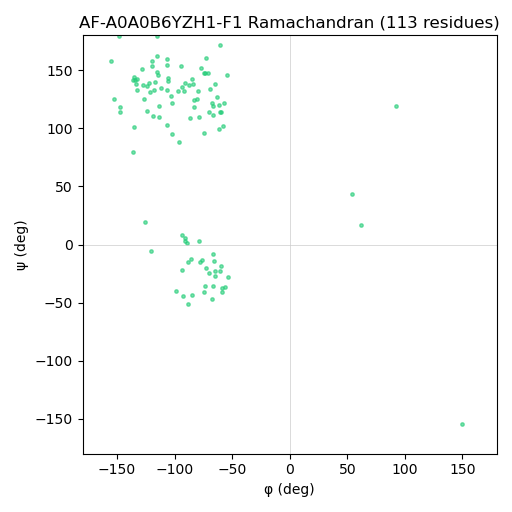0 49.88 93 THR A CA 1
ATOM 766 C C . THR A 1 93 ? 3.027 6.679 24.924 1.00 49.88 93 THR A C 1
ATOM 768 O O . THR A 1 93 ? 3.774 7.106 25.792 1.00 49.88 93 THR A O 1
ATOM 771 N N . SER A 1 94 ? 3.214 7.018 23.641 1.00 47.94 94 SER A N 1
ATOM 772 C CA . SER A 1 94 ? 4.213 8.021 23.226 1.00 47.94 94 SER A CA 1
ATOM 773 C C . SER A 1 94 ? 3.657 9.446 23.092 1.00 47.94 94 SER A C 1
ATOM 775 O O . SER A 1 94 ? 4.348 10.317 22.563 1.00 47.94 94 SER A O 1
ATOM 777 N N . LEU A 1 95 ? 2.411 9.695 23.50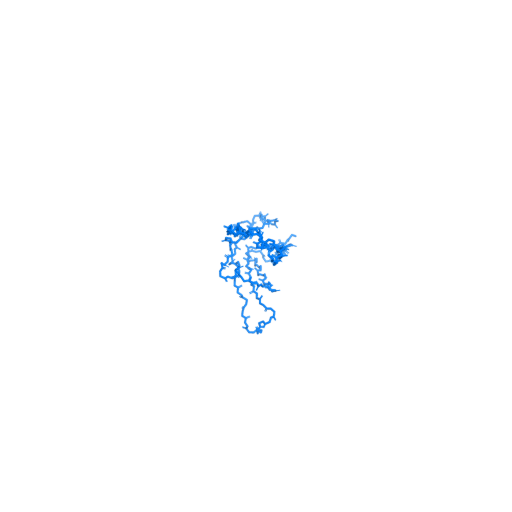4 1.00 49.34 95 LEU A N 1
ATOM 778 C CA . LEU A 1 95 ? 1.890 11.053 23.666 1.00 49.34 95 LEU A CA 1
ATOM 779 C C . LEU A 1 95 ? 2.403 11.608 25.009 1.00 49.34 95 LEU A C 1
ATOM 781 O O . LEU A 1 95 ? 2.310 10.889 26.002 1.00 49.34 95 LEU A O 1
ATOM 785 N N . PRO A 1 96 ? 2.950 12.839 25.080 1.00 44.53 96 PRO A N 1
ATOM 786 C CA . PRO A 1 96 ? 3.340 13.431 26.355 1.00 44.53 96 PRO A CA 1
ATOM 787 C C . PRO A 1 96 ? 2.103 13.520 27.251 1.00 44.53 96 PRO A C 1
ATOM 789 O O . PRO A 1 96 ? 1.150 14.224 26.916 1.00 44.53 96 PRO A O 1
ATOM 792 N N . GLU A 1 97 ? 2.088 12.772 28.353 1.00 46.19 97 GLU A N 1
ATOM 793 C CA . GLU A 1 97 ? 1.025 12.863 29.350 1.00 46.19 97 GLU A CA 1
ATOM 794 C C . GLU A 1 97 ? 0.936 14.314 29.842 1.00 46.19 97 GLU A C 1
ATOM 796 O O . GLU A 1 97 ? 1.907 14.881 30.348 1.00 46.19 97 GLU A O 1
ATOM 801 N N . LEU A 1 98 ? -0.237 14.930 29.678 1.00 44.94 98 LEU A N 1
ATOM 802 C CA . LEU A 1 98 ? -0.595 16.155 30.386 1.00 44.94 98 LEU A CA 1
ATOM 803 C C . LEU A 1 98 ? -0.580 15.829 31.884 1.00 44.94 98 LEU A C 1
ATOM 805 O O . LEU A 1 98 ? -1.522 15.231 32.406 1.00 44.94 98 LEU A O 1
ATOM 809 N N . GLN A 1 99 ? 0.514 16.189 32.558 1.00 38.56 99 GLN A N 1
ATOM 810 C CA . GLN A 1 99 ? 0.682 16.034 34.000 1.00 38.56 99 GLN A CA 1
ATOM 811 C C . GLN A 1 99 ? -0.438 16.783 34.725 1.00 38.56 99 GLN A C 1
ATOM 813 O O . GLN A 1 99 ? -0.411 18.005 34.862 1.00 38.56 99 GLN A O 1
ATOM 818 N N . THR A 1 100 ? -1.437 16.037 35.191 1.00 35.09 100 THR A N 1
ATOM 819 C CA . THR A 1 100 ? -2.442 16.549 36.120 1.00 35.09 100 THR A CA 1
ATOM 820 C C . THR A 1 100 ? -2.056 16.027 37.496 1.00 35.09 100 THR A C 1
ATOM 822 O O . THR A 1 100 ? -2.339 14.885 37.848 1.00 35.09 100 THR A O 1
ATOM 825 N N . ASN A 1 101 ? -1.323 16.844 38.250 1.00 37.88 101 ASN A N 1
ATOM 826 C CA . ASN A 1 101 ? -0.839 16.491 39.580 1.00 37.88 101 ASN A CA 1
ATOM 827 C C . ASN A 1 101 ? -2.004 16.557 40.579 1.00 37.88 101 ASN A C 1
ATOM 829 O O . ASN A 1 101 ? -2.322 17.628 41.091 1.00 37.88 101 ASN A O 1
ATOM 833 N N . ALA A 1 102 ? -2.644 15.423 40.862 1.00 39.84 102 ALA A N 1
ATOM 834 C CA . ALA A 1 102 ? -3.571 15.287 41.981 1.00 39.84 102 ALA A CA 1
ATOM 835 C C . ALA A 1 102 ? -2.823 14.693 43.186 1.00 39.84 102 ALA A C 1
ATOM 837 O O . ALA A 1 102 ? -2.779 13.478 43.369 1.00 39.84 102 ALA A O 1
ATOM 838 N N . ASN A 1 103 ? -2.221 15.556 44.010 1.00 38.62 103 ASN A N 1
ATOM 839 C CA . ASN A 1 103 ? -1.756 15.165 45.342 1.00 38.62 103 ASN A CA 1
ATOM 840 C C . ASN A 1 103 ? -2.982 14.832 46.200 1.00 38.62 103 ASN A C 1
ATOM 842 O O . ASN A 1 103 ? -3.768 15.717 46.532 1.00 38.62 103 ASN A O 1
ATOM 846 N N . THR A 1 104 ? -3.155 13.558 46.542 1.00 36.97 104 THR A N 1
ATOM 847 C CA . THR A 1 104 ? -4.098 13.123 47.579 1.00 36.97 104 THR A CA 1
ATOM 848 C C . THR A 1 104 ? -3.280 12.706 48.793 1.00 36.97 104 THR A C 1
ATOM 850 O O . THR A 1 104 ? -2.681 11.633 48.804 1.00 36.97 104 THR A O 1
ATOM 853 N N . ASP A 1 105 ? -3.233 13.577 49.800 1.00 40.91 105 ASP A N 1
ATOM 854 C CA . ASP A 1 105 ? -2.748 13.215 51.128 1.00 40.91 105 ASP A CA 1
ATOM 855 C C . ASP A 1 105 ? -3.717 12.204 51.753 1.00 40.91 105 ASP A C 1
ATOM 857 O O . ASP A 1 105 ? -4.911 12.455 51.933 1.00 40.91 105 ASP A O 1
ATOM 861 N N . VAL A 1 106 ? -3.181 11.024 52.053 1.00 39.09 106 VAL A N 1
ATOM 862 C CA . VAL A 1 106 ? -3.871 9.911 52.703 1.00 39.09 106 VAL A CA 1
ATOM 863 C C . VAL A 1 106 ? -3.955 10.193 54.206 1.00 39.09 106 VAL A C 1
ATOM 865 O O . VAL A 1 106 ? -2.951 10.125 54.910 1.00 39.09 106 VAL A O 1
ATOM 868 N N . ILE A 1 107 ? -5.155 10.470 54.721 1.00 41.03 107 ILE A N 1
ATOM 869 C CA . ILE A 1 107 ? -5.427 10.506 56.168 1.00 41.03 107 ILE A CA 1
ATOM 870 C C . ILE A 1 107 ? -5.683 9.068 56.655 1.00 41.03 107 ILE A C 1
ATOM 872 O O . ILE A 1 107 ? -6.613 8.404 56.198 1.00 41.03 107 ILE A O 1
ATOM 876 N N . GLN A 1 108 ? -4.842 8.580 57.574 1.00 41.03 108 GLN A N 1
ATOM 877 C CA . GLN A 1 108 ? -4.951 7.255 58.204 1.00 41.03 108 GLN A CA 1
ATOM 878 C C . GLN A 1 108 ? -6.041 7.198 59.298 1.00 41.03 108 GLN A C 1
ATOM 880 O O . GLN A 1 108 ? -6.291 8.209 59.959 1.00 41.03 108 GLN A O 1
ATOM 885 N N . PRO A 1 109 ? -6.661 6.026 59.560 1.00 40.38 109 PRO A N 1
ATOM 886 C CA . PRO A 1 109 ? -7.754 5.912 60.518 1.00 40.38 109 PRO A CA 1
ATOM 887 C C . PRO A 1 109 ? -7.295 5.549 61.945 1.00 40.38 109 PRO A C 1
ATOM 889 O O . PRO A 1 109 ? -6.616 4.550 62.161 1.00 40.38 109 PRO A O 1
ATOM 892 N N . GLY A 1 110 ? -7.810 6.308 62.919 1.00 37.50 110 GLY A N 1
ATOM 893 C CA . GLY A 1 110 ? -8.376 5.787 64.171 1.00 37.50 110 GLY A CA 1
ATOM 894 C C . GLY A 1 110 ? -7.472 5.650 65.404 1.00 37.50 110 GLY A C 1
ATOM 895 O O . GLY A 1 110 ? -6.599 4.794 65.450 1.00 37.50 110 GLY A O 1
ATOM 896 N N . LYS A 1 111 ? -7.834 6.368 66.480 1.00 37.66 111 LYS A N 1
ATOM 897 C CA . LYS A 1 111 ? -8.011 5.811 67.838 1.00 37.66 111 LYS A CA 1
ATOM 898 C C . LYS A 1 111 ? -9.023 6.658 68.623 1.00 37.66 111 LYS A C 1
ATOM 900 O O . LYS A 1 111 ? -8.881 7.869 68.730 1.00 37.66 111 LYS A O 1
ATOM 905 N N . SER A 1 112 ? -10.047 5.983 69.141 1.00 42.34 112 SER A N 1
ATOM 906 C CA . SER A 1 112 ? -11.075 6.482 70.062 1.00 42.34 112 SER A CA 1
ATOM 907 C C . SER A 1 112 ? -10.626 6.250 71.506 1.00 42.34 112 SER A C 1
ATOM 909 O O . SER A 1 112 ? -10.172 5.148 71.814 1.00 42.34 112 SER A O 1
ATOM 911 N N . ALA A 1 113 ? -10.849 7.222 72.391 1.00 39.62 113 ALA A N 1
ATOM 912 C CA . ALA A 1 113 ? -11.070 6.982 73.816 1.00 39.62 113 ALA A CA 1
ATOM 913 C C . ALA A 1 113 ? -12.035 8.049 74.360 1.00 39.62 113 ALA A C 1
ATOM 915 O O . ALA A 1 113 ? -11.724 9.237 74.352 1.00 39.62 113 ALA A O 1
ATOM 916 N N . LEU A 1 114 ? -13.224 7.594 74.767 1.00 41.03 114 LEU A N 1
ATOM 917 C CA . LEU A 1 114 ? -14.141 8.289 75.669 1.00 41.03 114 LEU A CA 1
ATOM 918 C C . LEU A 1 114 ? -13.558 8.279 77.092 1.00 41.03 114 LEU A C 1
ATOM 920 O O . LEU A 1 114 ? -12.965 7.271 77.485 1.00 41.03 114 LEU A O 1
ATOM 924 N N . GLY A 1 115 ? -13.830 9.336 77.864 1.00 35.09 115 GLY A N 1
ATOM 925 C CA . GLY A 1 115 ? -13.586 9.414 79.308 1.00 35.09 115 GLY A CA 1
ATOM 926 C C . GLY A 1 115 ? -13.142 10.793 79.748 1.00 35.09 115 GLY A C 1
ATOM 927 O O . GLY A 1 115 ? -11.916 11.020 79.709 1.00 35.09 115 GLY A O 1
#

Foldseek 3Di:
DADFQKKWKFFDAPPDDPPDDTHTFAHIDGQHDLVCVVVVHSRPPDDDDDCVRTDVVRLVDDTDDMDMDTDDPNDPPDHYDDPDDDDDDDDPVPDPPPDPDDDDDDDDDDDDDDD

Nearest PDB structures (foldseek):
  3k75-assembly1_B  TM=9.337E-01  e=1.120E-04  Homo sapiens
  3k75-assembly2_C  TM=8.865E-01  e=1.555E-04  Homo sapiens
  1xnt-assembly1_A  TM=8.609E-01  e=2.781E-03  Homo sapiens

Organism: NCBI:txid1028688

pLDDT: mean 82.33, std 21.56, range [35.09, 98.19]

Solvent-accessible surface area (backbone atoms only — not comparable to full-atom values): 7841 Å² total; per-residue (Å²): 123,50,35,45,27,32,42,30,35,26,34,36,57,85,88,55,59,90,87,62,78,62,46,66,31,31,66,82,40,81,67,36,53,71,66,34,63,74,69,74,42,70,63,81,68,83,86,87,82,56,77,88,63,33,38,63,89,51,67,79,55,92,70,82,38,78,46,79,47,68,40,48,93,86,52,86,89,54,57,65,46,76,92,80,87,85,89,79,83,82,65,75,84,77,54,85,74,82,84,74,87,77,86,74,86,83,83,81,87,86,87,89,82,90,133

Mean predicted aligned error: 10.93 Å

InterPro domains:
  IPR002706 DNA-repair protein Xrcc1, N-terminal [PF01834] (4-87)
  IPR008979 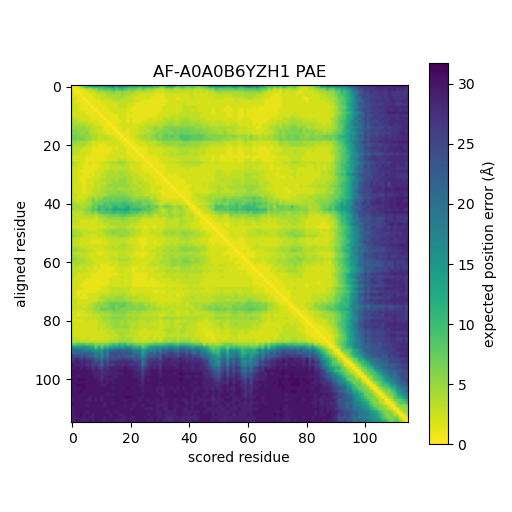Galactose-binding-like domain superfamily [SSF49785] (4-88)